Protein AF-A0A4Q6BXL6-F1 (afdb_monomer)

Sequence (153 aa):
PEQGVATVNELVLPVDREVRFDLTSTNMMNTFYAPTLAGMIYTMPGMRSQLHAVLRRPVDDVGFSGNYSGSGFSYMRFQLKGVDDDGFARWLDQARAGGRSLELDAFRELVKPSERVPVMRYSGVDRDLFRRIVERCVEPGTICMSEHMRHHE

Structure (mmCIF, N/CA/C/O backbone):
data_AF-A0A4Q6BXL6-F1
#
_entry.id   AF-A0A4Q6BXL6-F1
#
loop_
_atom_site.group_PDB
_atom_site.id
_atom_site.type_symbol
_atom_site.label_atom_id
_atom_site.label_alt_id
_atom_site.label_comp_id
_atom_site.label_asym_id
_atom_site.label_entity_id
_atom_site.label_seq_id
_atom_site.pdbx_PDB_ins_code
_atom_site.Cartn_x
_atom_site.Cartn_y
_atom_site.Cartn_z
_atom_site.occupancy
_atom_site.B_iso_or_equiv
_atom_site.auth_seq_id
_atom_site.auth_comp_id
_atom_site.auth_asym_id
_atom_site.auth_atom_id
_atom_site.pdbx_PDB_model_num
ATOM 1 N N . PRO A 1 1 ? -6.269 -1.950 -6.522 1.00 89.88 1 PRO A N 1
ATOM 2 C CA . PRO A 1 1 ? -7.491 -2.701 -6.101 1.00 89.88 1 PRO A CA 1
ATOM 3 C C . PRO A 1 1 ? -8.003 -3.655 -7.190 1.00 89.88 1 PRO A C 1
ATOM 5 O O . PRO A 1 1 ? -8.527 -4.727 -6.906 1.00 89.88 1 PRO A O 1
ATOM 8 N N . GLU A 1 2 ? -7.815 -3.247 -8.439 1.00 92.38 2 GLU A N 1
ATOM 9 C CA . GLU A 1 2 ? -8.167 -3.896 -9.695 1.00 92.38 2 GLU A CA 1
ATOM 10 C C . GLU A 1 2 ? -7.634 -5.332 -9.792 1.00 92.38 2 GLU A C 1
ATOM 12 O O . GLU A 1 2 ? -8.310 -6.208 -10.323 1.00 92.38 2 GLU A O 1
ATOM 17 N N . GLN A 1 3 ? -6.443 -5.602 -9.247 1.00 94.12 3 GLN A N 1
ATOM 18 C CA . GLN A 1 3 ? -5.826 -6.931 -9.297 1.00 94.12 3 GLN A CA 1
ATOM 19 C C . GLN A 1 3 ? -6.351 -7.897 -8.224 1.00 94.12 3 GLN A C 1
ATOM 21 O O . GLN A 1 3 ? -6.120 -9.102 -8.356 1.00 94.12 3 GLN A O 1
ATOM 26 N N . GLY A 1 4 ? -7.050 -7.390 -7.199 1.00 94.81 4 GLY A N 1
ATOM 27 C CA . GLY A 1 4 ? -7.632 -8.187 -6.113 1.00 94.81 4 GLY A CA 1
ATOM 28 C C . GLY A 1 4 ? -6.623 -8.809 -5.144 1.00 94.81 4 GLY A C 1
ATOM 29 O O . GLY A 1 4 ? -6.984 -9.730 -4.427 1.00 94.81 4 GLY A O 1
ATOM 30 N N . VAL A 1 5 ? -5.376 -8.334 -5.123 1.00 96.19 5 VAL A N 1
ATOM 31 C CA . VAL A 1 5 ? -4.309 -8.845 -4.248 1.00 96.19 5 VAL A CA 1
ATOM 32 C C . VAL A 1 5 ? -3.906 -7.803 -3.209 1.00 96.19 5 VAL A C 1
ATOM 34 O O . VAL A 1 5 ? -4.056 -6.600 -3.438 1.00 96.19 5 VAL A O 1
ATOM 37 N N . ALA A 1 6 ? -3.353 -8.261 -2.089 1.00 97.06 6 ALA A N 1
ATOM 38 C CA . ALA A 1 6 ? -2.728 -7.401 -1.088 1.00 97.06 6 ALA A CA 1
ATOM 39 C C . ALA A 1 6 ? -1.363 -7.955 -0.678 1.00 97.06 6 ALA A C 1
ATOM 41 O O . ALA A 1 6 ? -1.109 -9.158 -0.752 1.00 97.06 6 ALA A O 1
ATOM 42 N N . THR A 1 7 ? -0.473 -7.076 -0.236 1.00 96.94 7 THR A N 1
ATOM 43 C CA . THR A 1 7 ? 0.890 -7.438 0.150 1.00 96.94 7 THR A CA 1
ATOM 44 C C . THR A 1 7 ? 1.317 -6.720 1.416 1.00 96.94 7 THR A C 1
ATOM 46 O O . THR A 1 7 ? 0.773 -5.679 1.781 1.00 96.94 7 THR A O 1
ATOM 49 N N . VAL A 1 8 ? 2.312 -7.289 2.091 1.00 96.94 8 VAL A N 1
ATOM 50 C CA . VAL A 1 8 ? 2.987 -6.677 3.236 1.00 96.94 8 VAL A CA 1
ATOM 51 C C . VAL A 1 8 ? 4.465 -6.586 2.908 1.00 96.94 8 VAL A C 1
ATOM 53 O O . VAL A 1 8 ? 5.060 -7.574 2.488 1.00 96.94 8 VAL A O 1
ATOM 56 N N . ASN A 1 9 ? 5.038 -5.396 3.087 1.00 96.94 9 ASN A N 1
ATOM 57 C CA . ASN A 1 9 ? 6.455 -5.087 2.879 1.00 96.94 9 ASN A CA 1
ATOM 58 C C . ASN A 1 9 ? 7.015 -5.405 1.473 1.00 96.94 9 ASN A C 1
ATOM 60 O O . ASN A 1 9 ? 8.230 -5.466 1.297 1.00 96.94 9 ASN A O 1
ATOM 64 N N . GLU A 1 10 ? 6.160 -5.534 0.455 1.00 96.94 10 GLU A N 1
ATOM 65 C CA . GLU A 1 10 ? 6.541 -5.650 -0.960 1.00 96.94 10 GLU A CA 1
ATOM 66 C C . GLU A 1 10 ? 5.583 -4.825 -1.830 1.00 96.94 10 GLU A C 1
ATOM 68 O O . GLU A 1 10 ? 4.364 -4.958 -1.716 1.00 96.94 10 GLU A O 1
ATOM 73 N N . LEU A 1 11 ? 6.137 -3.998 -2.715 1.00 96.38 11 LEU A N 1
ATOM 74 C CA . LEU A 1 11 ? 5.433 -3.202 -3.712 1.00 96.38 11 LEU A CA 1
ATOM 75 C C . LEU A 1 11 ? 6.065 -3.464 -5.082 1.00 96.38 11 LEU A C 1
ATOM 77 O O . LEU A 1 11 ? 7.201 -3.066 -5.332 1.00 96.38 11 LEU A O 1
ATOM 81 N N . VAL A 1 12 ? 5.327 -4.128 -5.970 1.00 97.12 12 VAL A N 1
ATOM 82 C CA . VAL A 1 12 ? 5.757 -4.403 -7.348 1.00 97.12 12 VAL A CA 1
ATOM 83 C C . VAL A 1 12 ? 4.883 -3.608 -8.303 1.00 97.12 12 VAL A C 1
ATOM 85 O O . VAL A 1 12 ? 3.659 -3.670 -8.214 1.00 97.12 12 VAL A O 1
ATOM 88 N N . LEU A 1 13 ? 5.508 -2.853 -9.200 1.00 96.12 13 LEU A N 1
ATOM 89 C CA . LEU A 1 13 ? 4.843 -1.962 -10.144 1.00 96.12 13 LEU A CA 1
ATOM 90 C C . LEU A 1 13 ? 5.360 -2.222 -11.567 1.00 96.12 13 LEU A C 1
ATOM 92 O O . LEU A 1 13 ? 6.565 -2.430 -11.740 1.00 96.12 13 LEU A O 1
ATOM 96 N N . PRO A 1 14 ? 4.489 -2.172 -12.587 1.00 96.56 14 PRO A N 1
ATOM 97 C CA . PRO A 1 14 ? 4.933 -2.137 -13.971 1.00 96.56 14 PRO A CA 1
ATOM 98 C C . PRO A 1 14 ? 5.636 -0.804 -14.274 1.00 96.56 14 PRO A C 1
ATOM 100 O O . PRO A 1 14 ? 5.202 0.257 -13.813 1.00 96.56 14 PRO A O 1
ATOM 103 N N . VAL A 1 15 ? 6.720 -0.854 -15.042 1.00 96.50 15 VAL A N 1
ATOM 104 C CA . VAL A 1 15 ? 7.408 0.337 -15.557 1.00 96.50 15 VAL A CA 1
ATOM 105 C C . VAL A 1 15 ? 6.570 1.025 -16.637 1.00 96.50 15 VAL A C 1
ATOM 107 O O . VAL A 1 15 ? 5.701 0.413 -17.252 1.00 96.50 15 VAL A O 1
ATOM 110 N N . ASP A 1 16 ? 6.815 2.318 -16.835 1.00 95.56 16 ASP A N 1
ATOM 111 C CA . ASP A 1 16 ? 6.171 3.177 -17.837 1.00 95.56 16 ASP A CA 1
ATOM 112 C C . ASP A 1 16 ? 4.637 3.232 -17.745 1.00 95.56 16 ASP A C 1
ATOM 114 O O . ASP A 1 16 ? 3.939 3.550 -18.709 1.00 95.56 16 ASP A O 1
ATOM 118 N N . ARG A 1 17 ? 4.097 2.981 -16.547 1.00 94.12 17 ARG A N 1
ATOM 119 C CA . ARG A 1 17 ? 2.671 3.095 -16.236 1.00 94.12 17 ARG A CA 1
ATOM 120 C C . ARG A 1 17 ? 2.447 4.059 -15.080 1.00 94.12 17 ARG A C 1
ATOM 122 O O . ARG A 1 17 ? 3.160 4.025 -14.079 1.00 94.12 17 ARG A O 1
ATOM 129 N N . GLU A 1 18 ? 1.437 4.912 -15.220 1.00 94.00 18 GLU A N 1
ATOM 130 C CA . GLU A 1 18 ? 0.982 5.760 -14.123 1.00 94.00 18 GLU A CA 1
ATOM 131 C C . GLU A 1 18 ? 0.277 4.921 -1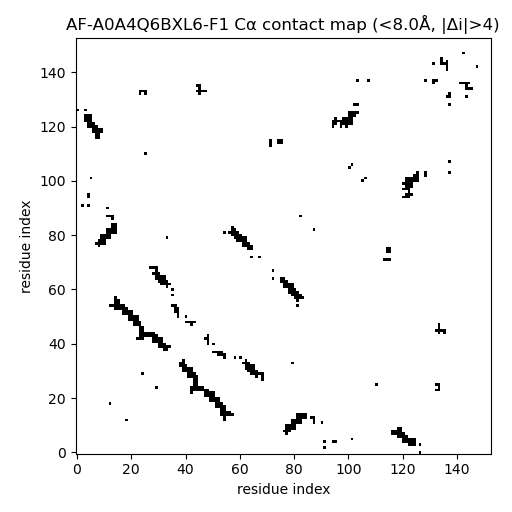3.061 1.00 94.00 18 GLU A C 1
ATOM 133 O O . GLU A 1 18 ? -0.615 4.122 -13.353 1.00 94.00 18 GLU A O 1
ATOM 138 N N . VAL A 1 19 ? 0.686 5.124 -11.815 1.00 94.19 19 VAL A N 1
ATOM 139 C CA . VAL A 1 19 ? 0.120 4.474 -10.642 1.00 94.19 19 VAL A CA 1
ATOM 140 C C . VAL A 1 19 ? -0.400 5.552 -9.705 1.00 94.19 19 VAL A C 1
ATOM 142 O O . VAL A 1 19 ? 0.343 6.447 -9.292 1.00 94.19 19 VAL A O 1
ATOM 145 N N . ARG A 1 20 ? -1.679 5.436 -9.341 1.00 95.12 20 ARG A N 1
ATOM 146 C CA . ARG A 1 20 ? -2.290 6.226 -8.273 1.00 95.12 20 ARG A CA 1
ATOM 147 C C . ARG A 1 20 ? -2.211 5.455 -6.961 1.00 95.12 20 ARG A C 1
ATOM 149 O O . ARG A 1 20 ? -2.756 4.360 -6.844 1.00 95.12 20 ARG A O 1
ATOM 156 N N . PHE A 1 21 ? -1.594 6.063 -5.962 1.00 95.81 21 PHE A N 1
ATOM 157 C CA . PHE A 1 21 ? -1.586 5.583 -4.591 1.00 95.81 21 PHE A CA 1
ATOM 158 C C . PHE A 1 21 ? -2.654 6.315 -3.794 1.00 95.81 21 PHE A C 1
ATOM 160 O O . PHE A 1 21 ? -2.600 7.535 -3.656 1.00 95.81 21 PHE A O 1
ATOM 167 N N . ASP A 1 22 ? -3.587 5.553 -3.235 1.00 96.56 22 ASP A N 1
ATOM 168 C CA . ASP A 1 22 ? -4.463 6.006 -2.163 1.00 96.56 22 ASP A CA 1
ATOM 169 C C . ASP A 1 22 ? -3.869 5.484 -0.845 1.00 96.56 22 ASP A C 1
ATOM 171 O O . ASP A 1 22 ? -3.758 4.276 -0.634 1.00 96.56 22 ASP A O 1
ATOM 175 N N . LEU A 1 23 ? -3.421 6.393 0.021 1.00 96.38 23 LEU A N 1
ATOM 176 C CA . LEU A 1 23 ? -2.634 6.074 1.213 1.00 96.38 23 LEU A CA 1
ATOM 177 C C . LEU A 1 23 ? -3.349 6.537 2.480 1.00 96.38 23 LEU A C 1
ATOM 179 O O . LEU A 1 23 ? -3.953 7.608 2.519 1.00 96.38 23 LEU A O 1
ATOM 183 N N . THR A 1 24 ? -3.233 5.753 3.545 1.00 97.06 24 THR A N 1
ATOM 184 C CA . THR A 1 24 ? -3.705 6.106 4.887 1.00 97.06 24 THR A CA 1
ATOM 185 C C . THR A 1 24 ? -2.818 5.437 5.933 1.00 97.06 24 THR A C 1
ATOM 187 O O . THR A 1 24 ? -1.994 4.586 5.595 1.00 97.06 24 THR A O 1
ATOM 190 N N . SER A 1 25 ?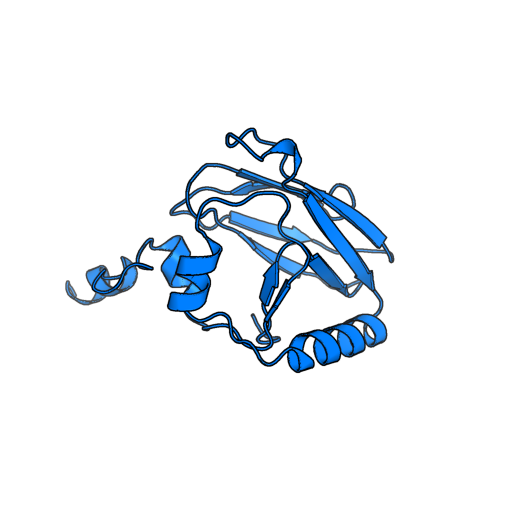 -2.969 5.824 7.197 1.00 94.94 25 SER A N 1
ATOM 191 C CA . SER A 1 25 ? -2.327 5.139 8.319 1.00 94.94 25 SER A CA 1
ATOM 192 C C . SER A 1 25 ? -3.381 4.590 9.271 1.00 94.94 25 SER A C 1
ATOM 194 O O . SER A 1 25 ? -4.444 5.175 9.440 1.00 94.94 25 SER A O 1
ATOM 196 N N . THR A 1 26 ? -3.100 3.467 9.918 1.00 92.06 26 THR A N 1
ATOM 197 C CA . THR A 1 26 ? -4.044 2.841 10.850 1.00 92.06 26 THR A CA 1
ATOM 198 C C . THR A 1 26 ? -4.043 3.522 12.220 1.00 92.06 26 THR A C 1
ATOM 200 O O . THR A 1 26 ? -5.108 3.751 12.794 1.00 92.06 26 THR A O 1
ATOM 203 N N . ASN A 1 27 ? -2.863 3.882 12.741 1.00 86.88 27 ASN A N 1
ATOM 204 C CA . ASN A 1 27 ? -2.716 4.323 14.133 1.00 86.88 27 ASN A CA 1
ATOM 205 C C . ASN A 1 27 ? -1.985 5.661 14.311 1.00 86.88 27 ASN A C 1
ATOM 207 O O . ASN A 1 27 ? -2.527 6.578 14.917 1.00 86.88 27 ASN A O 1
ATOM 211 N N . MET A 1 28 ? -0.766 5.797 13.786 1.00 89.25 28 MET A N 1
ATOM 212 C CA . MET A 1 28 ? 0.072 6.988 13.991 1.00 89.25 28 MET A CA 1
ATOM 213 C C . MET A 1 28 ? 0.395 7.662 12.663 1.00 89.25 28 MET A C 1
ATOM 215 O O . MET A 1 28 ? 0.394 7.011 11.621 1.00 89.25 28 MET A O 1
ATOM 219 N N . MET A 1 29 ? 0.709 8.957 12.684 1.00 92.06 29 MET A N 1
ATOM 220 C CA . MET A 1 29 ? 1.226 9.623 11.490 1.00 92.06 29 MET A CA 1
ATOM 221 C C . MET A 1 29 ? 2.510 8.933 11.017 1.00 92.06 29 MET A C 1
ATOM 223 O O . MET A 1 29 ? 3.436 8.706 11.798 1.00 92.06 29 MET A O 1
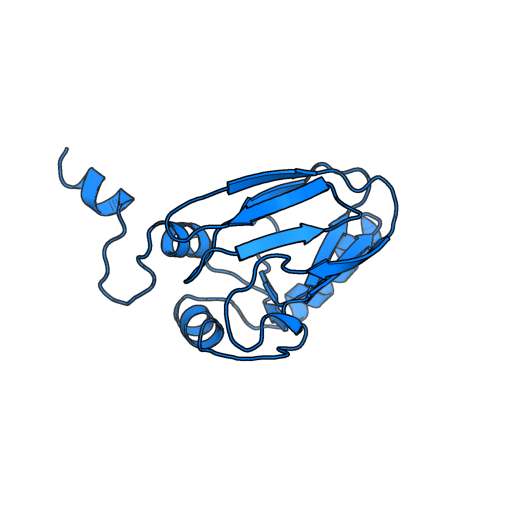ATOM 227 N N . ASN A 1 30 ? 2.563 8.619 9.730 1.00 93.12 30 ASN A N 1
ATOM 228 C CA . ASN A 1 30 ? 3.676 7.912 9.119 1.00 93.12 30 ASN A CA 1
ATOM 229 C C . ASN A 1 30 ? 4.038 8.553 7.773 1.00 93.12 30 ASN A C 1
ATOM 231 O O . ASN A 1 30 ? 3.251 9.329 7.228 1.00 93.12 30 ASN A O 1
ATOM 235 N N . THR A 1 31 ? 5.199 8.239 7.212 1.00 93.62 31 THR A N 1
ATOM 236 C CA . THR A 1 31 ? 5.565 8.669 5.856 1.00 93.62 31 THR A CA 1
ATOM 237 C C . THR A 1 31 ? 5.758 7.475 4.948 1.00 93.62 31 THR A C 1
ATOM 239 O O . THR A 1 31 ? 6.394 6.490 5.305 1.00 93.62 31 THR A O 1
ATOM 242 N N . PHE A 1 32 ? 5.208 7.580 3.745 1.00 95.25 32 PHE A N 1
ATOM 243 C CA . PHE A 1 32 ? 5.556 6.710 2.640 1.00 95.25 32 PHE A CA 1
ATOM 244 C C . PHE A 1 32 ? 6.677 7.392 1.861 1.00 95.25 32 PHE A C 1
ATOM 246 O O . PHE A 1 32 ? 6.473 8.479 1.311 1.00 95.25 32 PHE A O 1
ATOM 253 N N . TYR A 1 33 ? 7.860 6.779 1.840 1.00 94.44 33 TYR A N 1
ATOM 254 C CA . TYR A 1 33 ? 8.989 7.283 1.073 1.00 94.44 33 TYR A CA 1
ATOM 255 C C . TYR A 1 33 ? 9.588 6.197 0.184 1.00 94.44 33 TYR A C 1
ATOM 257 O O . TYR A 1 33 ? 10.010 5.141 0.654 1.00 94.44 33 TYR A O 1
ATOM 265 N N . ALA A 1 34 ? 9.631 6.489 -1.113 1.00 92.44 34 ALA A N 1
ATOM 266 C CA . ALA A 1 34 ? 10.233 5.658 -2.144 1.00 92.44 34 ALA A CA 1
ATOM 267 C C . ALA A 1 34 ? 11.116 6.560 -3.028 1.00 92.44 34 ALA A C 1
ATOM 269 O O . ALA A 1 34 ? 10.591 7.211 -3.942 1.00 92.44 34 ALA A O 1
ATOM 270 N N . PRO A 1 35 ? 12.434 6.645 -2.753 1.00 87.12 35 PRO A N 1
ATOM 271 C CA . PRO A 1 35 ? 13.332 7.605 -3.405 1.00 87.12 35 PRO A CA 1
ATOM 272 C C . PRO A 1 35 ? 13.317 7.535 -4.936 1.00 87.12 35 PRO A C 1
ATOM 274 O O . PRO A 1 35 ? 13.413 8.556 -5.612 1.00 87.12 35 PRO A O 1
ATOM 277 N N . THR A 1 36 ? 13.162 6.333 -5.487 1.00 86.69 36 THR A N 1
ATOM 278 C CA . THR A 1 36 ? 13.175 6.065 -6.929 1.00 86.69 36 THR A CA 1
ATOM 279 C C . THR A 1 36 ? 11.820 6.241 -7.627 1.00 86.69 36 THR A C 1
ATOM 281 O O . THR A 1 36 ? 11.776 6.157 -8.853 1.00 86.69 36 THR A O 1
ATOM 284 N N . LEU A 1 37 ? 10.734 6.512 -6.887 1.00 83.75 37 LEU A N 1
ATOM 285 C CA . LEU A 1 37 ? 9.358 6.526 -7.405 1.00 83.75 37 LEU A CA 1
ATOM 286 C C . LEU A 1 37 ? 8.787 7.938 -7.620 1.00 83.75 37 LEU A C 1
ATOM 288 O O . LEU A 1 37 ? 8.508 8.314 -8.754 1.00 83.75 37 LEU A O 1
ATOM 292 N N . ALA A 1 38 ? 8.557 8.704 -6.548 1.00 71.88 38 ALA A N 1
ATOM 293 C CA . ALA A 1 38 ? 7.884 10.012 -6.641 1.00 71.88 38 ALA A CA 1
ATOM 294 C C . ALA A 1 38 ? 8.112 10.952 -5.440 1.00 71.88 38 ALA A C 1
ATOM 296 O O . ALA A 1 38 ? 7.473 11.998 -5.348 1.00 71.88 38 ALA A O 1
ATOM 297 N N . GLY A 1 39 ? 9.027 10.615 -4.523 1.00 78.56 39 GLY A N 1
ATOM 298 C CA . GLY A 1 39 ? 9.297 11.409 -3.319 1.00 78.56 39 GLY A CA 1
ATOM 299 C C . GLY A 1 39 ? 8.577 10.892 -2.069 1.00 78.56 39 GLY A C 1
ATOM 300 O O . GLY A 1 39 ? 8.257 9.706 -1.970 1.00 78.56 39 GLY A O 1
ATOM 301 N N . MET A 1 40 ? 8.403 11.768 -1.075 1.00 89.38 40 MET A N 1
ATOM 302 C CA . MET A 1 40 ? 7.852 11.447 0.249 1.00 89.38 40 MET A CA 1
ATOM 303 C C . MET A 1 40 ? 6.451 12.038 0.416 1.00 89.38 40 MET A C 1
ATOM 305 O O . MET A 1 40 ? 6.239 13.209 0.107 1.00 89.38 40 MET A O 1
ATOM 309 N N . ILE A 1 41 ? 5.522 11.265 0.984 1.00 94.31 41 ILE A N 1
ATOM 310 C CA . ILE A 1 41 ? 4.179 11.737 1.348 1.00 94.31 41 ILE A CA 1
ATOM 311 C C . ILE A 1 41 ? 3.787 11.273 2.754 1.00 94.31 41 ILE A C 1
ATOM 313 O O . ILE A 1 41 ? 4.100 10.156 3.171 1.00 94.31 41 ILE A O 1
ATOM 317 N N . TYR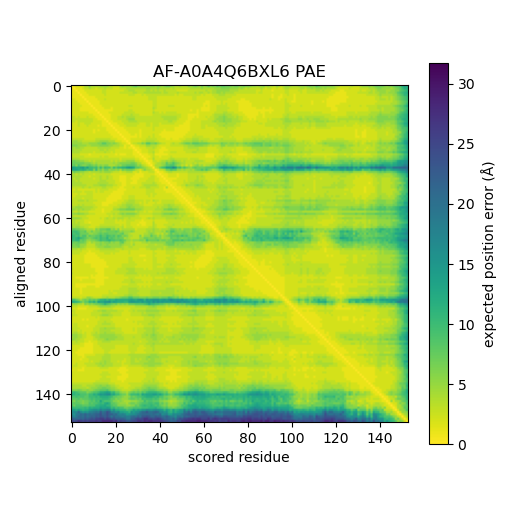 A 1 42 ? 3.097 12.138 3.498 1.00 94.38 42 TYR A N 1
ATOM 318 C CA . TYR A 1 42 ? 2.568 11.813 4.821 1.00 94.38 42 TYR A CA 1
ATOM 319 C C . TYR A 1 42 ? 1.259 11.023 4.732 1.00 94.38 42 TYR A C 1
ATOM 321 O O . TYR A 1 42 ? 0.405 11.257 3.873 1.00 94.38 42 TYR A O 1
ATOM 329 N N . THR A 1 43 ? 1.090 10.112 5.681 1.00 95.75 43 THR A N 1
ATOM 330 C CA . THR A 1 43 ? -0.097 9.279 5.866 1.00 95.75 43 THR A CA 1
ATOM 331 C C . THR A 1 43 ? -0.598 9.460 7.292 1.00 95.75 43 THR A C 1
ATOM 333 O O . THR A 1 43 ? 0.182 9.433 8.247 1.00 95.75 43 THR A O 1
ATOM 336 N N . MET A 1 44 ? -1.899 9.696 7.439 1.00 95.00 44 MET A N 1
ATOM 337 C CA . MET A 1 44 ? -2.525 10.005 8.722 1.00 95.00 44 MET A CA 1
ATOM 338 C C . MET A 1 44 ? -3.773 9.143 8.919 1.00 95.00 44 MET A C 1
ATOM 340 O O . MET A 1 44 ? -4.480 8.876 7.942 1.00 95.00 44 MET A O 1
ATOM 344 N N . PRO A 1 45 ? -4.067 8.715 10.157 1.00 94.38 45 PRO A N 1
ATOM 345 C CA . PRO A 1 45 ? -5.317 8.031 10.449 1.00 94.38 45 PRO A CA 1
ATOM 346 C C . PRO A 1 45 ? -6.523 8.928 10.205 1.00 94.38 45 PRO A C 1
ATOM 348 O O . PRO A 1 45 ? -6.506 10.104 10.558 1.00 94.38 45 PRO A O 1
ATOM 351 N N . GLY A 1 46 ? -7.581 8.368 9.618 1.00 94.19 46 GLY A N 1
ATOM 352 C CA . GLY A 1 46 ? -8.788 9.132 9.291 1.00 94.19 46 GLY A CA 1
ATOM 353 C C . GLY A 1 46 ? -8.709 9.927 7.983 1.00 94.19 46 GLY A C 1
ATOM 354 O O . GLY A 1 46 ? -9.685 10.562 7.600 1.00 94.19 46 GLY A O 1
ATOM 355 N N . MET A 1 47 ? -7.563 9.918 7.292 1.00 95.50 47 MET A N 1
ATOM 356 C CA . MET A 1 47 ? -7.346 10.701 6.074 1.00 95.50 47 MET A CA 1
ATOM 357 C C . MET A 1 47 ? -6.843 9.823 4.929 1.00 95.50 47 MET A C 1
ATOM 359 O O . MET A 1 47 ? -6.056 8.896 5.133 1.00 95.50 47 MET A O 1
ATOM 363 N N . ARG A 1 48 ? -7.275 10.157 3.708 1.00 96.19 48 ARG A N 1
ATOM 364 C CA . ARG A 1 48 ? -6.751 9.591 2.462 1.00 96.19 48 ARG A CA 1
ATOM 365 C C . ARG A 1 48 ? -5.823 10.604 1.796 1.00 96.19 48 ARG A C 1
ATOM 367 O O . ARG A 1 48 ? -6.292 11.627 1.302 1.00 96.19 48 ARG A O 1
ATOM 374 N N . SER A 1 49 ? -4.535 10.289 1.751 1.00 95.25 49 SER A N 1
ATOM 375 C CA . SER A 1 49 ? -3.537 11.009 0.955 1.00 95.25 49 SER A CA 1
ATOM 376 C C . SER A 1 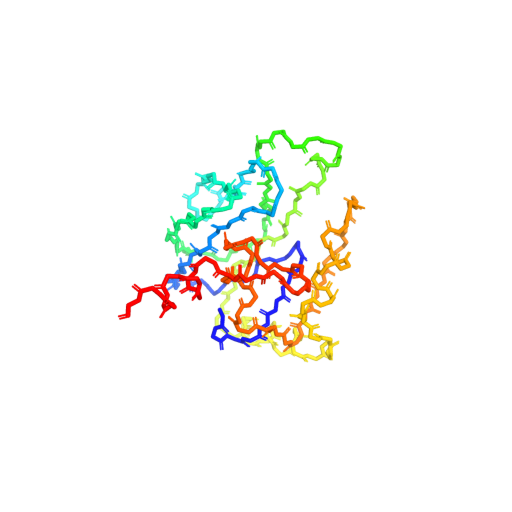49 ? -3.443 10.387 -0.437 1.00 95.25 49 SER A C 1
ATOM 378 O O . SER A 1 49 ? -3.566 9.169 -0.571 1.00 95.25 49 SER A O 1
ATOM 380 N N . GLN A 1 50 ? -3.207 11.200 -1.467 1.00 95.19 50 GLN A N 1
ATOM 381 C CA . GLN A 1 50 ? -3.084 10.726 -2.847 1.00 95.19 50 GLN A CA 1
ATOM 382 C C . GLN A 1 50 ? -1.723 11.088 -3.433 1.00 95.19 50 GLN A C 1
ATOM 384 O O . GLN A 1 50 ? -1.246 12.209 -3.257 1.00 95.19 50 GLN A O 1
ATOM 389 N N . LEU A 1 51 ? -1.107 10.136 -4.130 1.00 94.06 51 LEU A N 1
ATOM 390 C CA . LEU A 1 51 ? 0.161 10.313 -4.835 1.00 94.06 51 LEU A CA 1
ATOM 391 C C . LEU A 1 51 ? 0.060 9.674 -6.220 1.00 94.06 51 LEU A C 1
ATOM 393 O O . LEU A 1 51 ? -0.407 8.546 -6.347 1.00 94.06 51 LEU A O 1
ATOM 397 N N . HIS A 1 52 ? 0.526 10.378 -7.244 1.00 93.75 52 HIS A N 1
ATOM 398 C CA . HIS A 1 52 ? 0.652 9.853 -8.601 1.00 93.75 52 HIS A CA 1
ATOM 399 C C . HIS A 1 52 ? 2.131 9.662 -8.917 1.00 93.75 52 HIS A C 1
ATOM 401 O O . HIS A 1 52 ? 2.943 10.546 -8.634 1.00 93.75 52 HIS A O 1
ATOM 407 N N . ALA A 1 53 ? 2.490 8.511 -9.479 1.00 92.94 53 ALA A N 1
ATOM 408 C CA . ALA A 1 53 ? 3.872 8.199 -9.814 1.00 92.94 53 ALA A CA 1
ATOM 409 C C . ALA A 1 53 ? 3.981 7.370 -11.092 1.00 92.94 53 ALA A C 1
ATOM 411 O O . ALA A 1 53 ? 3.067 6.628 -11.443 1.00 92.94 53 ALA A O 1
ATOM 412 N N . VAL A 1 54 ? 5.141 7.458 -11.742 1.00 93.50 54 VAL A N 1
ATOM 413 C CA . VAL A 1 54 ? 5.519 6.619 -12.885 1.00 93.50 54 VAL A CA 1
ATOM 414 C C . VAL A 1 54 ? 6.953 6.143 -12.668 1.00 93.50 54 VAL A C 1
ATOM 416 O O . VAL A 1 54 ? 7.873 6.962 -12.587 1.00 93.50 54 VAL A O 1
ATOM 419 N N . LEU A 1 55 ? 7.169 4.827 -12.611 1.00 93.12 55 LEU A N 1
ATOM 420 C CA . LEU A 1 55 ? 8.521 4.263 -12.670 1.00 93.12 55 LEU A CA 1
ATOM 421 C C . LEU A 1 55 ? 8.974 4.188 -14.122 1.00 93.12 55 LEU A C 1
ATOM 423 O O . LEU A 1 55 ? 8.474 3.373 -14.880 1.00 93.12 55 LEU A O 1
ATOM 427 N N . ARG A 1 56 ? 9.956 5.006 -14.500 1.00 91.62 56 ARG A N 1
ATOM 428 C CA . ARG A 1 56 ? 10.471 5.065 -15.883 1.00 91.62 56 ARG A CA 1
ATOM 429 C C . ARG A 1 56 ? 11.522 4.009 -16.227 1.00 91.62 56 ARG A C 1
ATOM 431 O O . ARG A 1 56 ? 12.052 3.989 -17.329 1.00 91.62 56 ARG A O 1
ATOM 438 N N . ARG A 1 57 ? 11.942 3.208 -15.250 1.00 93.00 57 ARG A N 1
ATOM 439 C CA . ARG A 1 57 ? 12.960 2.173 -15.440 1.00 93.00 57 ARG A CA 1
ATOM 440 C C . ARG A 1 57 ? 12.782 1.060 -14.419 1.00 93.00 57 ARG A C 1
ATOM 442 O O . ARG A 1 57 ? 12.284 1.342 -13.325 1.00 93.00 57 ARG A O 1
ATOM 449 N N . PRO A 1 58 ? 13.236 -0.164 -14.735 1.00 95.50 58 PRO A N 1
ATOM 450 C CA . PRO A 1 58 ? 13.279 -1.235 -13.759 1.00 95.50 58 PRO A CA 1
ATOM 451 C C . PRO A 1 58 ? 14.063 -0.818 -12.517 1.00 95.50 58 PRO A C 1
ATOM 453 O O . PRO A 1 58 ? 15.084 -0.123 -12.606 1.00 95.50 58 PRO A O 1
ATOM 456 N N . VAL A 1 59 ? 13.566 -1.232 -11.356 1.00 94.31 59 VAL A N 1
ATOM 457 C CA . VAL A 1 59 ? 14.183 -0.923 -10.067 1.00 94.31 59 VAL A CA 1
ATOM 458 C C . VAL A 1 59 ? 14.054 -2.121 -9.137 1.00 94.31 59 VAL A C 1
ATOM 460 O O . VAL A 1 59 ? 13.052 -2.826 -9.188 1.00 94.31 59 VAL A O 1
ATOM 463 N N . ASP A 1 60 ? 15.062 -2.338 -8.301 1.00 95.81 60 ASP A N 1
ATOM 464 C CA . ASP A 1 60 ? 14.995 -3.186 -7.109 1.00 95.81 60 ASP A CA 1
ATOM 465 C C . ASP A 1 60 ? 15.603 -2.348 -5.988 1.00 95.81 60 ASP A C 1
ATOM 467 O O . ASP A 1 60 ? 16.816 -2.147 -5.923 1.00 95.81 60 ASP A O 1
ATOM 471 N N . ASP A 1 61 ? 14.728 -1.712 -5.223 1.00 94.50 61 ASP A N 1
ATOM 472 C CA . ASP A 1 61 ? 15.083 -0.695 -4.242 1.00 94.50 61 ASP A CA 1
ATOM 473 C C . ASP A 1 61 ? 14.257 -0.896 -2.971 1.00 94.50 61 ASP A C 1
ATOM 475 O O . ASP A 1 61 ? 13.400 -1.780 -2.874 1.00 94.50 61 ASP A O 1
ATOM 479 N N . VAL A 1 62 ? 14.519 -0.076 -1.965 1.00 94.56 62 VAL A N 1
ATOM 480 C CA . VAL A 1 62 ? 13.837 -0.132 -0.682 1.00 94.56 62 VAL A CA 1
ATOM 481 C C . VAL A 1 62 ? 13.135 1.189 -0.429 1.00 94.56 62 VAL A C 1
ATOM 483 O O . VAL A 1 62 ? 13.757 2.246 -0.331 1.00 94.56 62 VAL A O 1
ATOM 486 N N . GLY A 1 63 ? 11.821 1.110 -0.261 1.00 94.81 63 GLY A N 1
ATOM 487 C CA . GLY A 1 63 ? 11.061 2.182 0.355 1.00 94.81 63 GLY A CA 1
ATOM 488 C C . GLY A 1 63 ? 11.021 2.012 1.868 1.00 94.81 63 GLY A C 1
ATOM 489 O O . GLY A 1 63 ? 11.225 0.923 2.411 1.00 94.81 63 GLY A O 1
ATOM 490 N N . PHE A 1 64 ? 10.795 3.105 2.580 1.00 94.81 64 PHE A N 1
ATOM 491 C CA . PHE A 1 64 ? 10.819 3.109 4.035 1.00 94.81 64 PHE A CA 1
ATOM 492 C C . PHE A 1 64 ? 9.964 4.230 4.601 1.00 94.81 64 PHE A C 1
ATOM 494 O O . PHE A 1 64 ? 9.552 5.146 3.887 1.00 94.81 64 PHE A O 1
ATOM 501 N N . SER A 1 65 ? 9.707 4.156 5.902 1.00 92.06 65 SER A N 1
ATOM 502 C CA . SER A 1 65 ? 9.194 5.310 6.621 1.00 92.06 65 SER A CA 1
ATOM 503 C C . SER A 1 65 ? 10.312 6.250 7.058 1.00 92.06 65 SER A C 1
ATOM 505 O O . SER A 1 65 ? 11.309 5.824 7.638 1.00 92.06 65 SER A O 1
ATOM 507 N N . GLY A 1 66 ? 10.123 7.544 6.802 1.00 86.88 66 GLY A N 1
ATOM 508 C CA . GLY A 1 66 ? 11.000 8.617 7.268 1.00 86.88 66 GLY A CA 1
ATOM 509 C C . GLY A 1 66 ? 10.545 9.290 8.569 1.00 86.88 66 GLY A C 1
ATOM 510 O O . GLY A 1 66 ? 11.245 10.173 9.051 1.00 86.88 66 GLY A O 1
ATOM 511 N N . ASN A 1 67 ? 9.388 8.921 9.133 1.00 87.75 67 ASN A N 1
ATOM 512 C CA . ASN A 1 67 ? 8.809 9.572 10.311 1.00 87.75 67 ASN A CA 1
ATOM 513 C C . ASN A 1 67 ? 8.775 8.627 11.512 1.00 87.75 67 ASN A C 1
ATOM 515 O O . ASN A 1 67 ? 8.099 7.601 11.462 1.00 87.75 67 ASN A O 1
ATOM 519 N N . TYR A 1 68 ? 9.446 9.001 12.604 1.00 86.94 68 TYR A N 1
ATOM 520 C CA . TYR A 1 68 ? 9.478 8.185 13.814 1.00 86.94 68 TYR A CA 1
ATOM 521 C C . TYR A 1 68 ? 8.062 7.906 14.336 1.00 86.94 68 TYR A C 1
ATOM 523 O O . TYR A 1 68 ? 7.310 8.823 14.665 1.00 86.94 68 TYR A O 1
ATOM 531 N N . SER A 1 69 ? 7.726 6.622 14.442 1.00 83.31 69 SER A N 1
ATOM 532 C CA . SER A 1 69 ? 6.406 6.141 14.861 1.00 83.31 69 SER A CA 1
ATOM 533 C C . SER A 1 69 ? 6.471 5.168 16.046 1.00 83.31 69 SER A C 1
ATOM 535 O O . SER A 1 69 ? 5.541 4.396 16.252 1.00 83.31 69 SER A O 1
ATOM 537 N N . GLY A 1 70 ? 7.566 5.182 16.818 1.00 85.88 70 GLY A N 1
ATOM 538 C CA . GLY A 1 70 ? 7.759 4.320 17.991 1.00 85.88 70 GLY A CA 1
ATOM 539 C C . GLY A 1 70 ? 8.704 3.135 17.764 1.00 85.88 70 GLY A C 1
ATOM 540 O O . GLY A 1 70 ? 9.527 3.140 16.844 1.00 85.88 70 GLY A O 1
ATOM 541 N N . SER A 1 71 ? 8.600 2.121 18.634 1.00 85.00 71 SER A N 1
ATOM 542 C CA . SER A 1 71 ? 9.399 0.888 18.530 1.00 85.00 71 SER A CA 1
ATOM 543 C C . SER A 1 71 ? 9.176 0.207 17.182 1.00 85.00 71 SER A C 1
ATOM 545 O O . SER A 1 71 ? 8.073 0.227 16.641 1.00 85.00 71 SER A O 1
ATOM 547 N N . GLY A 1 72 ? 10.240 -0.355 16.615 1.00 87.12 72 GLY A N 1
ATOM 548 C CA . GLY A 1 72 ? 10.188 -1.033 15.322 1.00 87.12 72 GLY A CA 1
ATOM 549 C C . GLY A 1 72 ? 10.254 -0.124 14.093 1.00 87.12 72 GLY A C 1
ATOM 550 O O . GLY A 1 72 ? 10.450 -0.636 12.991 1.00 87.12 72 GLY A O 1
ATOM 551 N N . PHE A 1 73 ? 10.182 1.206 14.258 1.00 88.44 73 PHE A N 1
ATOM 552 C CA . PHE A 1 73 ? 10.257 2.183 13.160 1.00 88.44 73 PHE A CA 1
ATOM 553 C C . PHE A 1 73 ? 11.457 1.949 12.226 1.00 88.44 73 PHE A C 1
ATOM 555 O O . PHE A 1 73 ? 11.316 1.964 11.006 1.00 88.44 73 PHE A O 1
ATOM 562 N N . SER A 1 74 ? 12.633 1.651 12.785 1.00 90.12 74 SER A N 1
ATOM 563 C CA . SER A 1 74 ? 13.855 1.408 12.007 1.00 90.12 74 SER A CA 1
ATOM 564 C C . SER A 1 74 ? 13.769 0.188 11.082 1.00 90.12 74 SER A C 1
ATOM 566 O O . SER A 1 74 ? 14.595 0.061 10.177 1.00 90.12 74 SER A O 1
ATOM 568 N N . TYR A 1 75 ? 12.790 -0.699 11.286 1.00 92.69 75 TYR A N 1
ATOM 569 C CA . TYR A 1 75 ? 12.511 -1.869 10.451 1.00 92.69 75 TYR A CA 1
ATOM 570 C C . TYR A 1 75 ? 11.340 -1.660 9.488 1.00 92.69 75 TYR A C 1
ATOM 572 O O . TYR A 1 75 ? 11.064 -2.564 8.703 1.00 92.69 75 TYR A O 1
ATOM 580 N N . MET A 1 76 ? 10.670 -0.502 9.506 1.00 94.94 76 MET A N 1
ATOM 581 C CA . MET A 1 76 ? 9.578 -0.177 8.582 1.00 94.94 76 MET A CA 1
ATOM 582 C C . MET A 1 76 ? 10.123 0.124 7.183 1.00 94.94 76 MET A C 1
ATOM 584 O O . MET A 1 76 ? 10.237 1.274 6.753 1.00 94.94 76 MET A O 1
ATOM 588 N N . ARG A 1 77 ? 10.493 -0.951 6.491 1.00 95.38 77 ARG A N 1
ATOM 589 C CA . ARG A 1 77 ? 11.019 -0.978 5.130 1.00 95.38 77 ARG A CA 1
ATOM 590 C C . ARG A 1 77 ? 10.168 -1.914 4.284 1.00 95.38 77 ARG A C 1
ATOM 592 O O . ARG A 1 77 ? 9.695 -2.935 4.779 1.00 95.38 77 ARG A O 1
ATOM 599 N N . PHE A 1 78 ? 10.022 -1.591 3.008 1.00 96.62 78 PHE A N 1
ATOM 600 C CA . PHE A 1 78 ? 9.371 -2.449 2.028 1.00 96.62 78 PHE A CA 1
ATOM 601 C C . PHE A 1 78 ? 10.226 -2.553 0.770 1.00 96.62 78 PHE A C 1
ATOM 603 O O . PHE A 1 78 ? 10.914 -1.605 0.388 1.00 96.62 78 PHE A O 1
ATOM 610 N N . GLN A 1 79 ? 10.178 -3.710 0.118 1.00 96.69 79 GLN A N 1
ATOM 611 C CA . GLN A 1 79 ? 10.836 -3.902 -1.165 1.00 96.69 79 GLN A CA 1
ATOM 612 C C . GLN A 1 79 ? 10.026 -3.217 -2.266 1.00 96.69 79 GLN A C 1
ATOM 614 O O . GLN A 1 79 ? 8.828 -3.463 -2.388 1.00 96.69 79 GLN A O 1
ATOM 619 N N . LEU A 1 80 ? 10.674 -2.382 -3.070 1.00 96.25 80 LEU A N 1
ATOM 620 C CA . LEU A 1 80 ? 10.103 -1.745 -4.248 1.00 96.25 80 LEU A CA 1
ATOM 621 C C . LEU A 1 80 ? 10.702 -2.381 -5.501 1.00 96.25 80 LEU A C 1
ATOM 623 O O . LEU A 1 80 ? 11.911 -2.304 -5.712 1.00 96.25 80 LEU A O 1
ATOM 627 N N . LYS A 1 81 ? 9.856 -2.960 -6.354 1.00 97.25 81 LYS A N 1
ATOM 628 C CA . LYS A 1 81 ? 10.268 -3.492 -7.656 1.00 97.25 81 LYS A CA 1
ATOM 629 C C . LYS A 1 81 ? 9.543 -2.797 -8.795 1.00 97.25 81 LYS A C 1
ATOM 631 O O . LYS A 1 81 ? 8.317 -2.763 -8.819 1.00 97.25 81 LYS A O 1
ATOM 636 N N . GLY A 1 82 ? 10.309 -2.300 -9.754 1.00 97.00 82 GLY A N 1
ATOM 637 C CA . GLY A 1 82 ? 9.831 -1.882 -11.066 1.00 97.00 82 GLY A CA 1
ATOM 638 C C . GLY A 1 82 ? 10.136 -2.988 -12.065 1.00 97.00 82 GLY A C 1
ATOM 639 O O . GLY A 1 82 ? 11.308 -3.312 -12.257 1.00 97.00 82 GLY A O 1
ATOM 640 N N . VAL A 1 83 ? 9.110 -3.573 -12.672 1.00 97.88 83 VAL A N 1
ATOM 641 C CA . VAL A 1 83 ? 9.231 -4.697 -13.616 1.00 97.88 83 VAL A CA 1
ATOM 642 C C . VAL A 1 83 ? 8.530 -4.375 -14.932 1.00 97.88 83 VAL A C 1
ATOM 644 O O . VAL A 1 83 ? 7.726 -3.453 -14.995 1.00 97.88 83 VAL A O 1
ATOM 647 N N . ASP A 1 84 ? 8.829 -5.117 -15.992 1.00 97.44 84 ASP A N 1
ATOM 648 C CA . ASP A 1 84 ? 8.038 -5.064 -17.222 1.00 97.44 84 ASP A CA 1
ATOM 649 C C . ASP A 1 84 ? 6.643 -5.687 -17.024 1.00 97.44 84 ASP A C 1
ATOM 651 O O . ASP A 1 84 ? 6.344 -6.290 -15.989 1.00 97.44 84 ASP A O 1
ATOM 655 N N . ASP A 1 85 ? 5.766 -5.529 -18.016 1.00 96.31 85 ASP A N 1
ATOM 656 C CA . ASP A 1 85 ? 4.391 -6.035 -17.945 1.00 96.31 85 ASP A CA 1
ATOM 657 C C . ASP A 1 85 ? 4.333 -7.561 -17.760 1.00 96.31 85 ASP A C 1
ATOM 659 O O . ASP A 1 85 ? 3.548 -8.054 -16.947 1.00 96.31 85 ASP A O 1
ATOM 663 N N . ASP A 1 86 ? 5.213 -8.308 -18.431 1.00 97.56 86 ASP A N 1
ATOM 664 C CA . ASP A 1 86 ? 5.306 -9.762 -18.275 1.00 97.56 86 ASP A CA 1
ATOM 665 C C . ASP A 1 86 ? 5.782 -10.154 -16.870 1.00 97.56 86 ASP A C 1
ATOM 667 O O . ASP A 1 86 ? 5.285 -11.109 -16.267 1.00 97.56 86 ASP A O 1
ATOM 671 N N . GLY A 1 87 ? 6.753 -9.423 -16.318 1.00 97.62 87 GLY A N 1
ATOM 672 C CA . GLY A 1 87 ? 7.230 -9.592 -14.952 1.00 97.62 87 GLY A CA 1
ATOM 673 C C . GLY A 1 87 ? 6.143 -9.297 -13.930 1.00 97.62 87 GLY A C 1
ATOM 674 O O . GLY A 1 87 ? 5.993 -10.052 -12.967 1.00 97.62 87 GLY A O 1
ATOM 675 N N . PHE A 1 88 ? 5.346 -8.255 -14.166 1.00 97.88 88 PHE A N 1
ATOM 676 C CA . PHE A 1 88 ? 4.208 -7.918 -13.321 1.00 97.88 88 PHE A CA 1
ATOM 677 C C . PHE A 1 88 ? 3.126 -9.003 -13.375 1.00 97.88 88 PHE A C 1
ATOM 679 O O . PHE A 1 88 ? 2.648 -9.434 -12.326 1.00 97.88 88 PHE A O 1
ATOM 686 N N . ALA A 1 89 ? 2.792 -9.505 -14.567 1.00 97.38 89 ALA A N 1
ATOM 687 C CA . ALA A 1 89 ? 1.836 -10.598 -14.739 1.00 97.38 89 ALA A CA 1
ATOM 688 C C . ALA A 1 89 ? 2.291 -11.873 -14.007 1.00 97.38 89 ALA A C 1
ATOM 690 O O . ALA A 1 89 ? 1.540 -12.424 -13.200 1.00 97.38 89 ALA A O 1
ATOM 691 N N . ARG A 1 90 ? 3.557 -12.280 -14.181 1.00 97.44 90 ARG A N 1
ATOM 692 C CA . ARG A 1 90 ? 4.136 -13.427 -13.455 1.00 97.44 90 ARG A CA 1
ATOM 693 C C . ARG A 1 90 ? 4.085 -13.241 -11.940 1.00 97.44 90 ARG A C 1
ATOM 695 O O . ARG A 1 90 ? 3.801 -14.187 -11.207 1.00 97.44 90 ARG A O 1
ATOM 702 N N . TRP A 1 91 ? 4.380 -12.037 -11.458 1.00 97.12 91 TRP A N 1
ATOM 703 C CA . TRP A 1 91 ? 4.306 -11.735 -10.031 1.00 97.12 91 TRP A CA 1
ATOM 704 C C . TRP A 1 91 ? 2.866 -11.809 -9.503 1.00 97.12 91 TRP A C 1
ATOM 706 O O . TRP A 1 91 ? 2.641 -12.360 -8.424 1.00 97.12 91 TRP A O 1
ATOM 716 N N . LEU A 1 92 ? 1.882 -11.327 -10.270 1.00 96.75 92 LEU A N 1
ATOM 717 C CA . LEU A 1 92 ? 0.467 -11.435 -9.909 1.00 96.75 92 LEU A CA 1
ATOM 718 C C . LEU A 1 92 ? 0.012 -12.889 -9.787 1.00 96.75 92 LEU A C 1
ATOM 720 O O . LEU A 1 92 ? -0.687 -13.221 -8.829 1.00 96.75 92 LEU A O 1
ATOM 724 N N . ASP A 1 93 ? 0.432 -13.758 -10.704 1.00 95.81 93 ASP A N 1
ATOM 725 C CA . ASP A 1 93 ? 0.104 -15.185 -10.641 1.00 95.81 93 ASP A CA 1
ATOM 726 C C . ASP A 1 93 ? 0.665 -15.829 -9.365 1.00 95.81 93 ASP A C 1
ATOM 728 O O . ASP A 1 93 ? -0.035 -16.570 -8.671 1.00 95.81 93 ASP A O 1
ATOM 732 N N . GLN A 1 94 ? 1.893 -15.469 -8.979 1.00 94.31 94 GLN A N 1
ATOM 733 C CA . GLN A 1 94 ? 2.489 -15.920 -7.717 1.00 94.31 94 GLN A CA 1
ATOM 734 C C . GLN A 1 94 ? 1.746 -15.381 -6.490 1.00 94.31 94 GLN A C 1
ATOM 736 O O . GLN A 1 94 ? 1.556 -16.113 -5.519 1.00 94.31 94 GLN A O 1
ATOM 741 N N . ALA A 1 95 ? 1.326 -14.113 -6.507 1.00 94.50 95 ALA A N 1
ATOM 742 C CA . ALA A 1 95 ? 0.554 -13.529 -5.412 1.00 94.50 95 ALA A CA 1
ATOM 743 C C . ALA A 1 95 ? -0.808 -14.227 -5.250 1.00 94.50 95 ALA A C 1
ATOM 745 O O . ALA A 1 95 ? -1.240 -14.502 -4.129 1.00 94.50 95 ALA A O 1
ATOM 746 N N . ARG A 1 96 ? -1.451 -14.587 -6.366 1.00 94.44 96 ARG A N 1
ATOM 747 C CA . ARG A 1 96 ? -2.734 -15.305 -6.389 1.00 94.44 96 ARG A CA 1
ATOM 748 C C . ARG A 1 96 ? -2.622 -16.763 -5.947 1.00 94.44 96 ARG A C 1
ATOM 750 O O . ARG A 1 96 ? -3.575 -17.292 -5.383 1.00 94.44 96 ARG A O 1
ATOM 757 N N . ALA A 1 97 ? -1.463 -17.394 -6.122 1.00 90.94 97 ALA A N 1
ATOM 758 C CA . ALA A 1 97 ? -1.231 -18.769 -5.679 1.00 90.94 97 ALA A CA 1
ATOM 759 C C . ALA A 1 97 ? -1.186 -18.935 -4.143 1.00 90.94 97 ALA A C 1
ATOM 761 O O . ALA A 1 97 ? -1.313 -20.053 -3.649 1.00 90.94 97 ALA A O 1
ATOM 762 N N . GLY A 1 98 ? -1.028 -17.847 -3.375 1.00 79.12 98 GLY A N 1
ATOM 763 C CA . GLY A 1 98 ? -0.882 -17.884 -1.912 1.00 79.12 98 GLY A CA 1
ATOM 764 C C . GLY A 1 98 ? -2.134 -18.302 -1.123 1.00 79.12 98 GLY A C 1
ATOM 765 O O . GLY A 1 98 ? -2.030 -18.575 0.071 1.00 79.12 98 GLY A O 1
ATOM 766 N N . GLY A 1 99 ? -3.312 -18.345 -1.756 1.00 83.62 99 GLY A N 1
ATOM 767 C CA . GLY A 1 99 ? -4.562 -18.904 -1.214 1.00 83.62 99 GLY A CA 1
ATOM 768 C C . GLY A 1 99 ? -5.206 -18.181 -0.018 1.00 83.62 99 GLY A C 1
ATOM 769 O O . GLY A 1 99 ? -6.351 -18.478 0.320 1.00 83.62 99 GLY A O 1
ATOM 770 N N . ARG A 1 100 ? -4.518 -17.239 0.638 1.00 91.00 100 ARG A N 1
ATOM 771 C CA . ARG A 1 100 ? -5.044 -16.473 1.780 1.00 91.00 100 ARG A CA 1
ATOM 772 C C . ARG A 1 100 ? -5.640 -15.142 1.320 1.00 91.00 100 ARG A C 1
ATOM 774 O O . ARG A 1 100 ? -4.971 -14.384 0.625 1.00 91.00 100 ARG A O 1
ATOM 781 N N . SER A 1 101 ? -6.852 -14.824 1.773 1.00 94.50 101 SER A N 1
ATOM 782 C CA . SER A 1 101 ? -7.476 -13.508 1.568 1.00 94.50 101 SER A CA 1
ATOM 783 C C . SER A 1 101 ? -7.251 -12.583 2.767 1.00 94.50 101 SER A C 1
ATOM 785 O O . SER A 1 101 ? -7.229 -13.043 3.912 1.00 94.50 101 SER A O 1
ATOM 787 N N . LEU A 1 102 ? -7.069 -11.288 2.509 1.00 96.38 102 LEU A N 1
ATOM 788 C CA . LEU A 1 102 ? -7.030 -10.244 3.529 1.00 96.38 102 LEU A CA 1
ATOM 789 C C . LEU A 1 102 ? -8.454 -9.732 3.788 1.00 96.38 102 LEU A C 1
ATOM 791 O O . LEU A 1 102 ? -8.875 -8.707 3.251 1.00 96.38 102 LEU A O 1
ATOM 795 N N . GLU A 1 103 ? -9.184 -10.486 4.604 1.00 94.56 103 GLU A N 1
ATOM 796 C CA . GLU A 1 103 ? -10.493 -10.105 5.148 1.00 94.56 103 GLU A CA 1
ATOM 797 C C . GLU A 1 103 ? -10.337 -9.285 6.440 1.00 94.56 103 GLU A C 1
ATOM 799 O O . GLU A 1 103 ? -9.240 -9.184 6.997 1.00 94.56 103 GLU A O 1
ATOM 804 N N . LEU A 1 104 ? -11.440 -8.738 6.960 1.00 92.56 104 LEU A N 1
ATOM 805 C CA . LEU A 1 104 ? -11.426 -7.862 8.137 1.00 92.56 104 LEU A CA 1
ATOM 806 C C . LEU A 1 104 ? -10.755 -8.492 9.371 1.00 92.56 104 LEU A C 1
ATOM 808 O O . LEU A 1 104 ? -9.932 -7.844 10.014 1.00 92.56 104 LEU A O 1
ATOM 812 N N . ASP A 1 105 ? -11.042 -9.758 9.681 1.00 93.31 105 ASP A N 1
ATOM 813 C CA . ASP A 1 105 ? -10.416 -10.441 10.823 1.00 93.31 105 ASP A CA 1
ATOM 814 C C . ASP A 1 105 ? -8.914 -10.669 10.607 1.00 93.31 105 ASP A C 1
ATOM 816 O O . ASP A 1 105 ? -8.110 -10.436 11.510 1.00 93.31 105 ASP A O 1
ATOM 820 N N . ALA A 1 106 ? -8.511 -11.045 9.389 1.00 94.81 106 ALA A N 1
ATOM 821 C CA . ALA A 1 106 ? -7.098 -11.185 9.041 1.00 94.81 106 ALA A CA 1
ATOM 822 C C . ALA A 1 106 ? -6.363 -9.839 9.133 1.00 94.81 106 ALA A C 1
ATOM 824 O O . ALA A 1 106 ? -5.228 -9.783 9.603 1.00 94.81 106 ALA A O 1
ATOM 825 N N . PHE A 1 107 ? -7.020 -8.747 8.735 1.00 95.75 107 PHE A N 1
ATOM 826 C CA . PHE A 1 107 ? -6.501 -7.395 8.896 1.00 95.75 107 PHE A CA 1
ATOM 827 C C . PHE A 1 107 ? -6.338 -7.016 10.373 1.00 95.75 107 PHE A C 1
ATOM 829 O O . PHE A 1 107 ? -5.291 -6.492 10.747 1.00 95.75 107 PHE A O 1
ATOM 836 N N . ARG A 1 108 ? -7.321 -7.317 11.229 1.00 94.56 108 ARG A N 1
ATOM 837 C CA . ARG A 1 108 ? -7.255 -7.034 12.676 1.00 94.56 108 ARG A CA 1
ATOM 838 C C . ARG A 1 108 ? -6.114 -7.777 13.364 1.00 94.56 108 ARG A C 1
ATOM 840 O O . ARG A 1 108 ? -5.447 -7.210 14.225 1.00 94.56 108 ARG A O 1
ATOM 847 N N . GLU A 1 109 ? -5.846 -9.014 12.956 1.00 95.31 109 GLU A N 1
ATOM 848 C CA . GLU A 1 109 ? -4.658 -9.742 13.409 1.00 95.31 109 GLU A CA 1
ATOM 849 C C . GLU A 1 109 ? -3.363 -9.118 12.873 1.00 95.31 109 GLU A C 1
ATOM 851 O O . GLU A 1 109 ? -2.402 -8.956 13.623 1.00 95.31 109 GLU A O 1
ATOM 856 N N . LEU A 1 110 ? -3.347 -8.709 11.600 1.00 94.75 110 LEU A N 1
ATOM 857 C CA . LEU A 1 110 ? -2.176 -8.118 10.947 1.00 94.75 110 LEU A CA 1
ATOM 858 C C . LEU A 1 110 ? -1.739 -6.783 11.572 1.00 94.75 110 LEU A C 1
ATOM 860 O O . LEU A 1 110 ? -0.543 -6.505 11.628 1.00 94.75 110 LEU A O 1
ATOM 864 N N . VAL A 1 111 ? -2.680 -5.951 12.030 1.00 93.75 111 VAL A N 1
ATOM 865 C CA . VAL A 1 111 ? -2.372 -4.622 12.595 1.00 93.75 111 VAL A CA 1
ATOM 866 C C . VAL A 1 111 ? -1.932 -4.647 14.056 1.00 93.75 111 VAL A C 1
ATOM 868 O O . VAL A 1 111 ? -1.581 -3.596 14.601 1.00 93.75 111 VAL A O 1
ATOM 871 N N . LYS A 1 112 ? -1.932 -5.816 14.709 1.00 94.06 112 LYS A N 1
ATOM 872 C CA . LYS A 1 112 ? -1.368 -5.942 16.055 1.00 94.06 112 LYS A CA 1
ATOM 873 C C . LYS A 1 112 ? 0.122 -5.561 16.036 1.00 94.06 112 LYS A C 1
ATOM 875 O O . LYS A 1 112 ? 0.808 -5.819 15.041 1.00 94.06 112 LYS A O 1
ATOM 880 N N . PRO A 1 113 ? 0.649 -4.958 17.120 1.00 93.81 113 PRO A N 1
ATOM 881 C CA . PRO A 1 113 ? 2.049 -4.554 17.179 1.00 93.81 113 PRO A CA 1
ATOM 882 C C . PRO A 1 113 ? 2.999 -5.707 16.833 1.00 93.81 113 PRO A C 1
ATOM 884 O O . PRO A 1 113 ? 2.942 -6.778 17.435 1.00 93.81 113 PRO A O 1
ATOM 887 N N . SER A 1 114 ? 3.870 -5.479 15.855 1.00 93.38 114 SER A N 1
ATOM 888 C CA . SER A 1 114 ? 4.857 -6.442 15.369 1.00 93.38 114 SER A CA 1
ATOM 889 C C . SER A 1 114 ? 6.064 -5.706 14.784 1.00 93.38 114 SER A C 1
ATOM 891 O O . SER A 1 114 ? 5.994 -4.517 14.476 1.00 93.38 114 SER A O 1
ATOM 893 N N . GLU A 1 115 ? 7.189 -6.405 14.633 1.00 93.56 115 GLU A N 1
ATOM 894 C CA . GLU A 1 115 ? 8.411 -5.853 14.046 1.00 93.56 115 GLU A CA 1
ATOM 895 C C . GLU A 1 115 ? 9.025 -6.847 13.057 1.00 93.56 115 GLU A C 1
ATOM 897 O O . GLU A 1 115 ? 8.897 -8.058 13.231 1.00 93.56 115 GLU A O 1
ATOM 902 N N . ARG A 1 116 ? 9.737 -6.336 12.040 1.00 93.00 116 ARG A N 1
ATOM 903 C CA . ARG A 1 116 ? 10.468 -7.147 11.040 1.00 93.00 116 ARG A CA 1
ATOM 904 C C . ARG A 1 116 ? 9.604 -8.206 10.342 1.00 93.00 116 ARG A C 1
ATOM 906 O O . ARG A 1 116 ? 10.072 -9.299 10.031 1.00 93.00 116 ARG A O 1
ATOM 913 N N . VAL A 1 117 ? 8.343 -7.873 10.095 1.00 94.50 117 VAL A N 1
ATOM 914 C CA . VAL A 1 117 ? 7.413 -8.754 9.391 1.00 94.50 117 VAL A CA 1
ATOM 915 C C . VAL A 1 117 ? 7.965 -9.044 7.984 1.00 94.50 117 VAL A C 1
ATOM 917 O O . VAL A 1 117 ? 8.303 -8.096 7.267 1.00 94.50 117 VAL A O 1
ATOM 920 N N . PRO A 1 118 ? 8.104 -10.319 7.575 1.00 94.50 118 PRO A N 1
ATOM 921 C CA . PRO A 1 118 ? 8.594 -10.656 6.244 1.00 94.50 118 PRO A CA 1
ATOM 922 C C . PRO A 1 118 ? 7.569 -10.281 5.169 1.00 94.50 118 PRO A C 1
ATOM 924 O O . PRO A 1 118 ? 6.429 -9.916 5.465 1.00 94.50 118 PRO A O 1
ATOM 927 N N . VAL A 1 119 ? 7.966 -10.410 3.904 1.00 95.25 119 VAL A N 1
ATOM 928 C CA . VAL A 1 119 ? 7.029 -10.254 2.791 1.00 95.25 119 VAL A CA 1
ATOM 929 C C . VAL A 1 119 ? 5.894 -11.266 2.930 1.00 95.25 119 VAL A C 1
ATOM 931 O O . VAL A 1 119 ? 6.130 -12.466 3.068 1.00 95.25 119 VAL A O 1
ATOM 934 N N . MET A 1 120 ? 4.659 -10.776 2.867 1.00 95.06 120 MET A N 1
ATOM 935 C CA . MET A 1 120 ? 3.456 -11.607 2.818 1.00 95.06 120 MET A CA 1
ATOM 936 C C . MET A 1 120 ? 2.606 -11.193 1.628 1.00 95.06 120 MET A C 1
ATOM 938 O O . MET A 1 120 ? 2.561 -10.017 1.264 1.00 95.06 120 MET A O 1
ATOM 942 N N . ARG A 1 121 ? 1.923 -12.165 1.028 1.00 95.81 121 ARG A N 1
ATOM 943 C CA . ARG A 1 121 ? 1.041 -11.959 -0.120 1.00 95.81 121 ARG A CA 1
ATOM 944 C C . ARG A 1 121 ? -0.313 -12.582 0.178 1.00 95.81 121 ARG A C 1
ATOM 946 O O . ARG A 1 121 ? -0.384 -13.679 0.729 1.00 95.81 121 ARG A O 1
ATOM 953 N N . TYR A 1 122 ? -1.360 -11.868 -0.198 1.00 96.31 122 TYR A N 1
ATOM 954 C CA . TYR A 1 122 ? -2.745 -12.286 -0.096 1.00 96.31 122 TYR A CA 1
ATOM 955 C C . TYR A 1 122 ? -3.326 -12.358 -1.505 1.00 96.31 1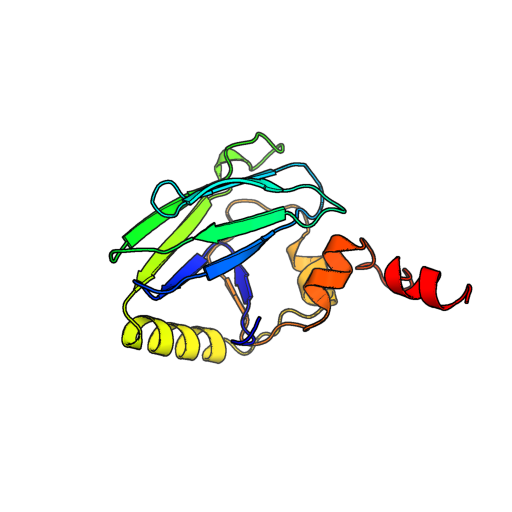22 TYR A C 1
ATOM 957 O O . TYR A 1 122 ? -3.228 -11.401 -2.278 1.00 96.31 122 TYR A O 1
ATOM 965 N N . SER A 1 123 ? -3.927 -13.498 -1.833 1.00 96.25 123 SER A N 1
ATOM 966 C CA . SER A 1 123 ? -4.542 -13.772 -3.133 1.00 96.25 123 SER A CA 1
ATOM 967 C C . SER A 1 123 ? -5.893 -13.079 -3.317 1.00 96.25 123 SER A C 1
ATOM 969 O O . SER A 1 123 ? -6.400 -13.031 -4.435 1.00 96.25 123 SER A O 1
ATOM 971 N N . GLY A 1 124 ? -6.470 -12.584 -2.220 1.00 96.00 124 GLY A N 1
ATOM 972 C CA . GLY A 1 124 ? -7.731 -11.854 -2.154 1.00 96.00 124 GLY A CA 1
ATOM 973 C C . GLY A 1 124 ? -7.640 -10.694 -1.162 1.00 96.00 124 GLY A C 1
ATOM 974 O O . GLY A 1 124 ? -6.792 -10.698 -0.266 1.00 96.00 124 GLY A O 1
ATOM 975 N N . VAL A 1 125 ? -8.513 -9.702 -1.318 1.00 95.69 125 VAL A N 1
ATOM 976 C CA . VAL A 1 125 ? -8.694 -8.601 -0.367 1.00 95.69 125 VAL A CA 1
ATOM 977 C C . VAL A 1 125 ? -10.144 -8.129 -0.404 1.00 95.69 125 VAL A C 1
ATOM 979 O O . VAL A 1 125 ? -10.726 -8.003 -1.488 1.00 95.69 125 VAL A O 1
ATOM 982 N N . ASP A 1 126 ? -10.718 -7.846 0.765 1.00 94.19 126 ASP A N 1
ATOM 983 C CA . ASP A 1 126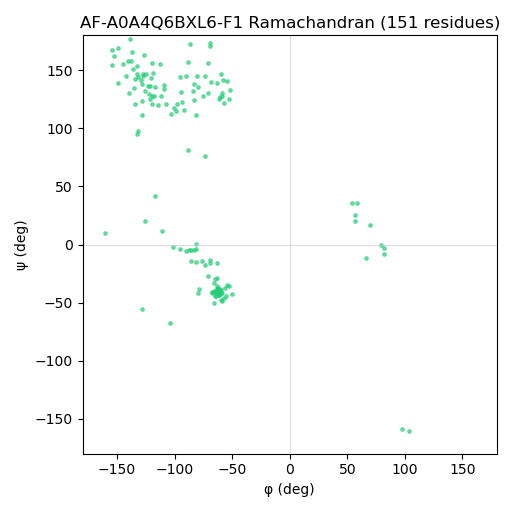 ? -12.036 -7.216 0.856 1.00 94.19 126 ASP A CA 1
ATOM 984 C C . ASP A 1 126 ? -11.997 -5.831 0.178 1.00 94.19 126 ASP A C 1
ATOM 986 O O . ASP A 1 126 ? -11.166 -4.970 0.487 1.00 94.19 126 ASP A O 1
ATOM 990 N N . ARG A 1 127 ? -12.909 -5.614 -0.776 1.00 92.56 127 ARG A N 1
ATOM 991 C CA . ARG A 1 127 ? -12.999 -4.380 -1.572 1.00 92.56 127 ARG A CA 1
ATOM 992 C C . ARG A 1 127 ? -13.305 -3.150 -0.722 1.00 92.56 127 ARG A C 1
ATOM 994 O O . ARG A 1 127 ? -12.888 -2.052 -1.089 1.00 92.56 127 ARG A O 1
ATOM 1001 N N . ASP A 1 128 ? -13.998 -3.329 0.397 1.00 92.69 128 ASP A N 1
ATOM 1002 C CA . ASP A 1 128 ? -14.357 -2.250 1.315 1.00 92.69 128 ASP A CA 1
ATOM 1003 C C . ASP A 1 128 ? -13.307 -2.006 2.403 1.00 92.69 128 ASP A C 1
ATOM 1005 O O . ASP A 1 128 ? -13.413 -1.028 3.149 1.00 92.69 128 ASP A O 1
ATOM 1009 N N . LEU A 1 129 ? -12.262 -2.837 2.488 1.00 95.25 129 LEU A N 1
ATOM 1010 C CA . LEU A 1 129 ? -11.287 -2.774 3.575 1.00 95.25 129 LEU A CA 1
ATOM 1011 C C . LEU A 1 129 ? -10.620 -1.399 3.682 1.00 95.25 129 LEU A C 1
ATOM 1013 O O . LEU A 1 129 ? -10.559 -0.824 4.765 1.00 95.25 129 LEU A O 1
ATOM 1017 N N . PHE A 1 130 ? -10.174 -0.827 2.560 1.00 96.12 130 PHE A N 1
ATOM 1018 C CA . PHE A 1 130 ? -9.528 0.488 2.566 1.00 96.12 130 PHE A CA 1
ATOM 1019 C C . PHE A 1 130 ? -10.468 1.591 3.074 1.00 96.12 130 PHE A C 1
ATOM 1021 O O . PHE A 1 130 ? -10.067 2.405 3.906 1.00 96.12 130 PHE A O 1
ATOM 1028 N N . ARG A 1 131 ? -11.732 1.590 2.625 1.00 95.12 131 ARG A N 1
ATOM 1029 C CA . ARG A 1 131 ? -12.764 2.522 3.104 1.00 95.12 131 ARG A CA 1
ATOM 1030 C C . ARG A 1 131 ? -12.950 2.380 4.612 1.00 95.12 131 ARG A C 1
ATOM 1032 O O . ARG A 1 131 ? -12.895 3.380 5.322 1.00 95.12 131 ARG A O 1
ATOM 1039 N N . ARG A 1 132 ? -13.091 1.145 5.105 1.00 95.06 132 ARG A N 1
ATOM 1040 C CA . ARG A 1 132 ? -13.268 0.865 6.537 1.00 95.06 132 ARG A CA 1
ATOM 1041 C C . ARG A 1 132 ? -12.095 1.353 7.384 1.00 95.06 132 ARG A C 1
ATOM 1043 O O . ARG A 1 132 ? -12.310 1.873 8.477 1.00 95.06 132 ARG A O 1
ATOM 1050 N N . ILE A 1 133 ? -10.868 1.223 6.877 1.00 95.88 133 ILE A N 1
ATOM 1051 C CA . ILE A 1 133 ? -9.657 1.723 7.544 1.00 95.88 133 ILE A CA 1
ATOM 1052 C C . ILE A 1 133 ? -9.672 3.251 7.623 1.00 95.88 133 ILE A C 1
ATOM 1054 O O . ILE A 1 133 ? -9.482 3.805 8.706 1.00 95.88 133 ILE A O 1
ATOM 1058 N N . VAL A 1 134 ? -9.924 3.929 6.498 1.00 96.12 134 VAL A N 1
ATOM 1059 C CA . VAL A 1 134 ? -9.972 5.400 6.444 1.00 96.12 134 VAL A CA 1
ATOM 1060 C C . VAL A 1 134 ? -11.077 5.938 7.350 1.00 96.12 134 VAL A C 1
ATOM 1062 O O . VAL A 1 134 ? -10.843 6.873 8.105 1.00 96.12 134 VAL A O 1
ATOM 1065 N N . GLU A 1 135 ? -12.258 5.325 7.331 1.00 95.12 135 GLU A N 1
ATOM 1066 C CA . GLU A 1 135 ? -13.408 5.744 8.141 1.00 95.12 135 GLU A CA 1
ATOM 1067 C C . GLU A 1 135 ? -13.361 5.236 9.589 1.00 95.12 135 GLU A C 1
ATOM 1069 O O . GLU A 1 135 ? -14.256 5.540 10.373 1.00 95.12 135 GLU A O 1
ATOM 1074 N N . ARG A 1 136 ? -12.305 4.501 9.965 1.00 92.88 136 ARG A N 1
ATOM 1075 C CA . ARG A 1 136 ? -12.064 3.986 11.323 1.00 92.88 136 ARG A CA 1
ATOM 1076 C C . ARG A 1 136 ? -13.182 3.073 11.855 1.00 92.88 136 ARG A C 1
ATOM 1078 O O . ARG A 1 136 ? -13.445 3.051 13.053 1.00 92.88 136 ARG A O 1
ATOM 1085 N N . CYS A 1 137 ? -13.784 2.269 10.979 1.00 93.69 137 CYS A N 1
ATOM 1086 C CA . CYS A 1 137 ? -14.874 1.328 11.282 1.00 93.69 137 CYS A CA 1
ATOM 1087 C C . CYS A 1 137 ? -14.472 -0.138 11.024 1.00 93.69 137 CYS A C 1
ATOM 1089 O O . CYS A 1 137 ? -15.223 -0.927 10.449 1.00 93.69 137 CYS A O 1
ATOM 1091 N N . VAL A 1 138 ? -13.247 -0.504 11.412 1.00 92.44 138 VAL A N 1
ATOM 1092 C CA . VAL A 1 138 ? -12.724 -1.876 11.266 1.00 92.44 138 VAL A CA 1
ATOM 1093 C C . VAL A 1 138 ? -13.103 -2.797 12.430 1.00 92.44 138 VAL A C 1
ATOM 1095 O O . VAL A 1 138 ? -12.977 -4.012 12.314 1.00 92.44 138 VAL A O 1
ATOM 1098 N N . GLU A 1 139 ? -13.576 -2.238 13.545 1.00 89.69 139 GLU A N 1
ATOM 1099 C CA . GLU A 1 139 ? -14.033 -3.022 14.691 1.00 89.69 139 GLU A CA 1
ATOM 1100 C C . GLU A 1 139 ? -15.488 -3.489 14.502 1.00 89.69 139 GLU A C 1
ATOM 1102 O O . GLU A 1 139 ? -16.331 -2.691 14.071 1.00 89.69 139 GLU A O 1
ATOM 1107 N N . PRO A 1 140 ? -15.820 -4.749 14.849 1.00 82.56 140 PRO A N 1
ATOM 1108 C CA . PRO A 1 140 ? -17.179 -5.273 14.742 1.00 82.56 140 PRO A CA 1
ATOM 1109 C C . PRO A 1 140 ? -18.211 -4.369 15.426 1.00 82.56 140 PRO A C 1
ATOM 1111 O O . PRO A 1 140 ? -18.016 -3.934 16.558 1.00 82.56 140 PRO A O 1
ATOM 1114 N N . GLY A 1 141 ? -19.320 -4.094 14.737 1.00 81.38 141 GLY A N 1
ATOM 1115 C CA . GLY A 1 141 ? -20.394 -3.234 15.249 1.00 81.38 141 GLY A CA 1
ATOM 1116 C C . GLY A 1 141 ? -20.124 -1.728 15.155 1.00 81.38 141 GLY A C 1
ATOM 1117 O O . GLY A 1 141 ? -20.994 -0.941 15.520 1.00 81.38 141 GLY A O 1
ATOM 1118 N N . THR A 1 142 ? -18.965 -1.310 14.639 1.00 85.94 142 THR A N 1
ATOM 1119 C CA . THR A 1 142 ? -18.682 0.108 14.378 1.00 85.94 142 THR A CA 1
ATOM 1120 C C . THR A 1 142 ? -19.278 0.520 13.037 1.00 85.94 142 THR A C 1
ATOM 1122 O O . THR A 1 142 ? -18.974 -0.082 12.008 1.00 85.94 142 THR A O 1
ATOM 1125 N N . ILE A 1 143 ? -20.113 1.558 13.046 1.00 86.25 143 ILE A N 1
ATOM 1126 C CA . ILE A 1 143 ? -20.716 2.123 11.834 1.00 86.25 143 ILE A CA 1
ATOM 1127 C C . ILE A 1 143 ? -19.694 3.034 11.151 1.00 86.25 143 ILE A C 1
ATOM 1129 O O . ILE A 1 143 ? -19.025 3.835 11.806 1.00 86.25 143 ILE A O 1
ATOM 1133 N N . CYS A 1 144 ? -19.569 2.913 9.831 1.00 90.38 144 CYS A N 1
ATOM 1134 C CA . CYS A 1 144 ? -18.694 3.779 9.052 1.00 90.38 144 CYS A CA 1
ATOM 1135 C C . CYS A 1 144 ? -19.295 5.188 8.918 1.00 90.38 144 CYS A C 1
ATOM 1137 O O . CYS A 1 144 ? -20.510 5.352 8.803 1.00 90.38 144 CYS A O 1
ATOM 1139 N N . MET A 1 145 ? -18.458 6.228 8.911 1.00 85.31 145 MET A N 1
ATOM 1140 C CA . MET A 1 145 ? -18.918 7.626 8.859 1.00 85.31 145 MET A CA 1
ATOM 1141 C C . MET A 1 145 ? -19.828 7.912 7.653 1.00 85.31 145 MET A C 1
ATOM 1143 O O . MET A 1 145 ? -20.812 8.643 7.768 1.00 85.31 145 MET A O 1
ATOM 1147 N N . SER A 1 146 ? -19.527 7.302 6.505 1.00 86.12 146 SER A N 1
ATOM 1148 C CA . SER A 1 146 ? -20.339 7.393 5.287 1.00 86.12 146 SER A CA 1
ATOM 1149 C C . SER A 1 146 ? -21.728 6.761 5.426 1.00 86.12 146 SER A C 1
ATOM 1151 O O . SER A 1 146 ? -22.671 7.217 4.782 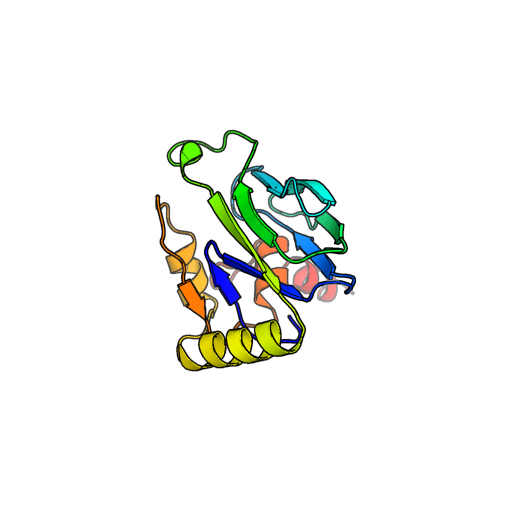1.00 86.12 146 SER A O 1
ATOM 1153 N N . GLU A 1 147 ? -21.876 5.740 6.270 1.00 81.44 147 GLU A N 1
ATOM 1154 C CA . GLU A 1 147 ? -23.149 5.065 6.541 1.00 81.44 147 GLU A CA 1
ATOM 1155 C C . GLU A 1 147 ? -24.002 5.883 7.518 1.00 81.44 147 GLU A C 1
ATOM 1157 O O . GLU A 1 147 ? -25.202 6.027 7.303 1.00 81.44 147 GLU A O 1
ATOM 1162 N N . HIS A 1 148 ? -23.381 6.517 8.519 1.00 76.19 148 HIS A N 1
ATOM 1163 C CA . HIS A 1 148 ? -24.071 7.425 9.443 1.00 76.19 148 HIS A CA 1
ATOM 1164 C C . HIS A 1 148 ? -24.726 8.611 8.711 1.00 76.19 148 HIS A C 1
ATOM 1166 O O . HIS A 1 148 ? -25.861 8.975 9.001 1.00 76.19 148 HIS A O 1
ATOM 1172 N N . MET A 1 149 ? -24.036 9.199 7.728 1.00 71.12 149 MET A N 1
ATOM 1173 C CA . MET A 1 149 ? -24.542 10.347 6.958 1.00 71.12 149 MET A CA 1
ATOM 1174 C C . MET A 1 149 ? -25.775 9.999 6.108 1.00 71.12 149 MET A C 1
ATOM 1176 O O . MET A 1 149 ? -26.665 10.828 5.969 1.00 71.12 149 MET A O 1
ATOM 1180 N N . ARG A 1 150 ? -25.868 8.763 5.597 1.00 67.62 150 ARG A N 1
ATOM 1181 C CA . ARG A 1 150 ? -27.005 8.293 4.781 1.00 67.62 150 ARG A CA 1
ATOM 1182 C C . ARG A 1 150 ? -28.285 8.042 5.580 1.00 67.62 150 ARG A C 1
ATOM 1184 O O . ARG A 1 150 ? -29.345 7.927 4.982 1.00 67.62 150 ARG A O 1
ATOM 1191 N N . HIS A 1 151 ? -28.199 7.915 6.904 1.00 59.53 151 HIS A N 1
ATOM 1192 C CA . HIS A 1 151 ? -29.364 7.722 7.775 1.00 59.53 151 HIS A CA 1
ATOM 1193 C C . HIS A 1 151 ? -30.012 9.041 8.237 1.00 59.53 151 HIS A C 1
ATOM 1195 O O . HIS A 1 151 ? -31.040 9.001 8.910 1.00 59.53 151 HIS A O 1
ATOM 1201 N N . HIS A 1 152 ? -29.424 10.192 7.892 1.00 55.03 152 HIS A N 1
ATOM 1202 C CA . HIS A 1 152 ? -29.908 11.527 8.262 1.00 55.03 152 HIS A CA 1
ATOM 1203 C C . HIS A 1 152 ? -30.456 12.349 7.079 1.00 55.03 152 HIS A C 1
ATOM 1205 O O . HIS A 1 152 ? -30.702 13.544 7.246 1.00 55.03 152 HIS A O 1
ATOM 1211 N N . GLU A 1 153 ? -30.659 11.721 5.918 1.00 45.94 153 GLU A N 1
ATOM 1212 C CA . GLU A 1 153 ? -31.390 12.267 4.760 1.00 45.94 153 GLU A CA 1
ATOM 1213 C C . GLU A 1 153 ? -32.773 11.613 4.647 1.00 45.94 153 GLU A C 1
ATOM 12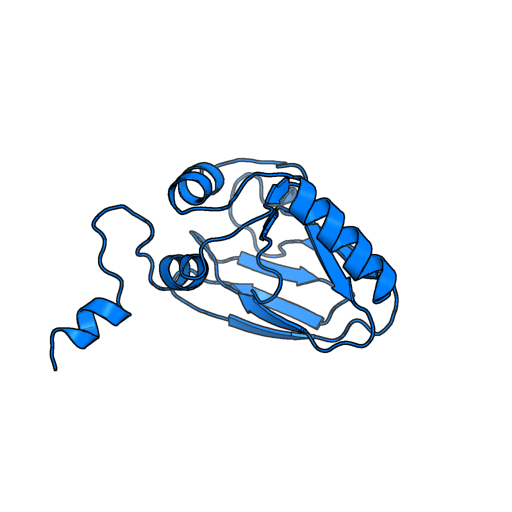15 O O . GLU A 1 153 ? -33.736 12.342 4.315 1.00 45.94 153 GLU A O 1
#

Foldseek 3Di:
DVLQKDKDQEDEDEAPDKDKDWAADQDAWWWWADPQWFGIDIHYALDTDIDITHRNDWDFDKIAIPDDDDPQRVQRIHTYTHDHPVVVVVVSVVLLVLAAEADLVNVVVVPPDDHNDDMDMHNHYDPCVVQCSNQVNSDPPRDGPVRVVVVVD

Radius of gyration: 16.18 Å; Cα contacts (8 Å, |Δi|>4): 291; chains: 1; bounding box: 46×31×37 Å

pLDDT: mean 91.88, std 7.62, range [45.94, 97.88]

Mean predicted aligned error: 4.51 Å

Nearest PDB structures (foldseek):
  1cyx-assembly1_A  TM=9.587E-01  e=3.955E-13  Escherichia coli
  1cyw-assembly1_A  TM=9.495E-01  e=2.747E-13  Escherichia coli
  1fft-assembly2_G  TM=9.367E-01  e=2.432E-13  Escherichia coli
  6koe-assembly2_F  TM=9.121E-01  e=2.500E-09  Bacillus subtilis
  2yev-assembly2_B  TM=9.415E-01  e=1.150E-07  Thermus thermophilus HB8

Solvent-accessible surface area (backbone atoms only — not comparable to full-atom values): 8677 Å² total; per-residue (Å²): 117,92,84,34,57,45,62,37,49,53,46,79,41,45,39,78,38,83,43,80,43,82,38,58,24,89,79,54,62,36,30,53,31,32,84,86,47,74,47,74,47,71,20,34,49,66,37,81,34,78,48,74,34,50,32,84,50,73,42,84,49,71,24,32,49,84,43,89,64,61,89,51,39,96,51,45,53,26,44,33,33,26,31,52,66,68,55,40,52,56,49,50,54,57,32,46,68,55,75,39,58,45,38,68,69,54,45,60,62,66,70,47,94,77,66,74,72,67,75,45,55,17,33,26,48,50,87,58,50,66,58,27,50,35,50,69,25,73,53,92,93,46,75,37,60,75,58,59,60,67,76,76,115

Secondary structure (DSSP, 8-state):
-TT--EEESEEEEETT-EEEEEE--SSS-EEEEETTTTEEEEE-TT--EEEEEE--S-EEEEEE--S--STTGGG-EEEEEEE-HHHHHHHHHHHHTT--EE-HHHHHHHTSS-SSPPPEEESEE-TTHHHHHHTT--STTPPPHHHHHHT--